Protein AF-A0A097ENE8-F1 (afdb_monomer)

Solvent-accessible surface area (backbone atoms only — not comparable to full-atom values): 6622 Å² total; per-residue (Å²): 131,72,60,49,78,44,78,43,74,95,77,61,30,42,37,38,43,16,65,28,63,74,41,27,57,52,52,30,57,74,72,71,49,89,77,79,70,45,101,79,47,42,38,66,47,78,40,82,93,72,35,34,34,43,37,30,37,39,83,57,93,50,67,64,58,40,54,52,50,50,53,54,42,43,51,53,51,43,50,53,56,31,58,78,65,78,48,83,56,63,68,59,51,51,52,52,41,54,52,51,48,55,59,48,46,58,51,50,55,53,53,57,64,75,69,108

pLDDT: mean 88.48, std 10.27, range [45.97, 98.06]

Organism: NCBI:txid653937

Mean predicted aligned error: 4.39 Å

Radius of gyration: 13.56 Å; Cα contacts (8 Å, |Δi|>4): 151; chains: 1; bounding box: 30×29×41 Å

Foldseek 3Di:
DDWDWDQPPVQRAIEIEDEAPVRLVVVCVVVVHDDDAPPLQWDWDADLVNNYIYIGGHDDPDPVSSLVRVLVSLLVVLVVSCVSVVHDDPVVSVVSSVVVSVVVVVSVVVVVVVVD

Nearest PDB structures (foldseek):
  6xa0-assembly1_B  TM=6.197E-01  e=2.710E+00  Thermomonospora curvata DSM 43183
  5c68-assembly1_A  TM=6.314E-01  e=3.485E+00  Thermomonospora curvata DSM 43183
  4yly-assembly2_B  TM=4.485E-01  e=1.196E+00  Staphylococcus aureus
  9ezy-assembly1_A  TM=4.101E-01  e=1.858E+00  Vibrio cholerae
  5lhk-assembly1_A  TM=4.552E-01  e=2.886E+00  Streptomyces sp. BC16019

Secondary structure (DSSP, 8-state):
---EEEEETTTTEEEEEEESHHHHHHHHHHHT---PPPTTSEEEEEETTTTEEEEEE---SSHHHHHHHHHHHHHHHHHHHHHTTT---HHHHHHHHHHHHHHHHHHHHHHHHTT-

Structure (mmCIF, N/CA/C/O backbone):
data_AF-A0A097ENE8-F1
#
_entry.id   AF-A0A097ENE8-F1
#
loop_
_atom_site.group_PDB
_atom_site.id
_atom_site.type_symbol
_atom_site.label_atom_id
_atom_site.label_alt_id
_atom_site.label_comp_id
_atom_site.label_asym_id
_atom_site.label_entity_id
_atom_site.label_seq_id
_atom_site.pdbx_PDB_ins_code
_atom_site.Cartn_x
_atom_site.Cartn_y
_atom_site.Cartn_z
_atom_site.occupancy
_atom_site.B_iso_or_equiv
_atom_site.auth_seq_id
_atom_site.auth_comp_id
_atom_site.auth_asym_id
_atom_site.auth_atom_id
_atom_si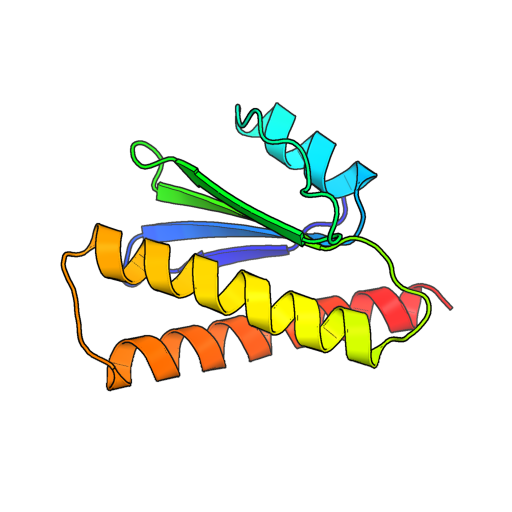te.pdbx_PDB_model_num
ATOM 1 N N . MET A 1 1 ? 6.915 4.859 16.152 1.00 57.34 1 MET A N 1
ATOM 2 C CA . MET A 1 1 ? 6.059 5.233 15.001 1.00 57.34 1 MET A CA 1
ATOM 3 C C . MET A 1 1 ? 5.468 3.936 14.475 1.00 57.34 1 MET A C 1
ATOM 5 O O . MET A 1 1 ? 6.260 3.050 14.195 1.00 57.34 1 MET A O 1
ATOM 9 N N . LYS A 1 2 ? 4.140 3.755 14.469 1.00 78.50 2 LYS A N 1
ATOM 10 C CA . LYS A 1 2 ? 3.528 2.474 14.071 1.00 78.50 2 LYS A CA 1
ATOM 1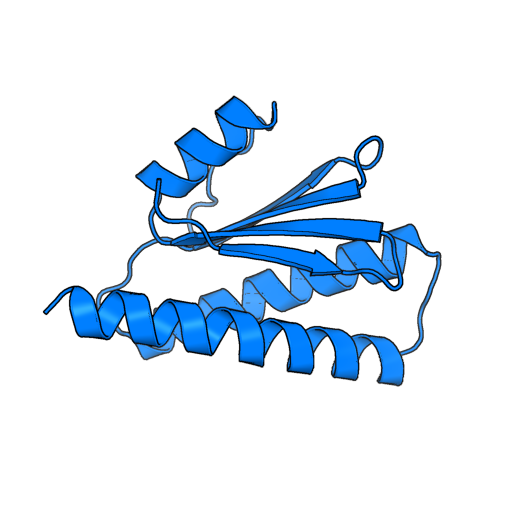1 C C . LYS A 1 2 ? 3.232 2.514 12.569 1.00 78.50 2 LYS A C 1
ATOM 13 O O . LYS A 1 2 ? 2.223 3.075 12.162 1.00 78.50 2 LYS A O 1
ATOM 18 N N . TYR A 1 3 ? 4.169 2.008 11.780 1.00 89.50 3 TYR A N 1
ATOM 19 C CA . TYR A 1 3 ? 4.005 1.728 10.356 1.00 89.50 3 TYR A CA 1
ATOM 20 C C . TYR A 1 3 ? 4.631 0.364 10.072 1.00 89.50 3 TYR A C 1
ATOM 22 O O . TYR A 1 3 ? 5.501 -0.084 10.828 1.00 89.50 3 TYR A O 1
ATOM 30 N N . LYS A 1 4 ? 4.193 -0.282 8.997 1.00 94.50 4 LYS A N 1
ATOM 31 C CA . LYS A 1 4 ? 4.831 -1.481 8.460 1.00 94.50 4 LYS A CA 1
ATOM 32 C C . LYS A 1 4 ? 5.623 -1.068 7.230 1.00 94.50 4 LYS A C 1
ATOM 34 O O . LYS A 1 4 ? 5.076 -0.474 6.307 1.00 94.50 4 LYS A O 1
ATOM 39 N N . HIS A 1 5 ? 6.918 -1.354 7.256 1.00 95.56 5 HIS A N 1
ATOM 40 C CA . HIS A 1 5 ? 7.793 -1.234 6.097 1.00 95.56 5 HIS A CA 1
ATOM 41 C C . HIS A 1 5 ? 7.919 -2.606 5.446 1.00 95.56 5 HIS A C 1
ATOM 43 O O . HIS A 1 5 ? 8.128 -3.604 6.141 1.00 95.56 5 HIS A O 1
ATOM 49 N N . ILE A 1 6 ? 7.742 -2.646 4.134 1.00 96.12 6 ILE A N 1
ATOM 50 C CA . ILE A 1 6 ? 7.894 -3.826 3.294 1.00 96.12 6 ILE A CA 1
ATOM 51 C C . ILE A 1 6 ? 8.850 -3.441 2.175 1.00 96.12 6 ILE A C 1
ATOM 53 O O . ILE A 1 6 ? 8.604 -2.471 1.463 1.00 96.12 6 ILE A O 1
ATOM 57 N N . LYS A 1 7 ? 9.924 -4.209 2.014 1.00 95.06 7 LYS A N 1
ATOM 58 C CA . LYS A 1 7 ? 10.798 -4.100 0.851 1.00 95.06 7 LYS A CA 1
ATOM 59 C C . LYS A 1 7 ? 10.332 -5.110 -0.189 1.00 95.06 7 LYS A C 1
ATOM 61 O O . LYS A 1 7 ? 10.327 -6.308 0.086 1.00 95.06 7 LYS A O 1
ATOM 66 N N . PHE A 1 8 ? 9.921 -4.636 -1.359 1.00 93.56 8 PHE A N 1
ATOM 67 C CA . PHE A 1 8 ? 9.552 -5.499 -2.472 1.00 93.56 8 PHE A CA 1
ATOM 68 C C . PHE A 1 8 ? 10.754 -5.663 -3.404 1.00 93.56 8 PHE A C 1
ATOM 70 O O . PHE A 1 8 ? 11.047 -4.810 -4.238 1.00 93.56 8 PHE A O 1
ATOM 77 N N . GLU A 1 9 ? 11.497 -6.752 -3.206 1.00 90.94 9 GLU A N 1
ATOM 78 C CA . GLU A 1 9 ? 12.831 -6.937 -3.793 1.00 90.94 9 GLU A CA 1
ATOM 79 C C . GLU A 1 9 ? 12.822 -7.090 -5.314 1.00 90.94 9 GLU A C 1
ATOM 81 O O . GLU A 1 9 ? 13.764 -6.645 -5.962 1.00 90.94 9 GLU A O 1
ATOM 86 N N . ILE A 1 10 ? 11.747 -7.648 -5.885 1.00 88.12 10 ILE A N 1
ATOM 87 C CA . ILE A 1 10 ? 11.615 -7.874 -7.335 1.00 88.12 10 ILE A CA 1
ATOM 88 C C . ILE A 1 10 ? 11.772 -6.563 -8.111 1.00 88.12 10 ILE A C 1
ATOM 90 O O . ILE A 1 10 ? 12.393 -6.533 -9.168 1.00 88.12 10 ILE A O 1
ATOM 94 N N . THR A 1 11 ? 11.227 -5.475 -7.571 1.00 87.38 11 THR A N 1
ATOM 95 C CA . THR A 1 11 ? 11.162 -4.174 -8.248 1.00 87.38 11 THR A CA 1
ATOM 96 C C . THR A 1 11 ? 11.905 -3.088 -7.477 1.00 87.38 11 THR A C 1
ATOM 98 O O . THR A 1 11 ? 11.828 -1.916 -7.837 1.00 87.38 11 THR A O 1
ATOM 101 N N . ASN A 1 12 ? 12.599 -3.468 -6.400 1.00 91.25 12 ASN A N 1
ATOM 102 C CA . ASN A 1 12 ? 13.303 -2.585 -5.475 1.00 91.25 12 ASN A CA 1
ATOM 103 C C . ASN A 1 12 ? 12.442 -1.416 -4.952 1.00 91.25 12 ASN A C 1
ATOM 105 O O . ASN A 1 12 ? 12.928 -0.295 -4.823 1.00 91.25 12 ASN A O 1
ATOM 109 N N . HIS A 1 13 ? 11.162 -1.678 -4.668 1.00 94.31 13 HIS A N 1
ATOM 110 C CA . HIS A 1 13 ? 10.261 -0.686 -4.079 1.00 94.31 13 HIS A CA 1
ATOM 111 C C . HIS A 1 13 ? 10.233 -0.789 -2.553 1.00 94.31 13 HIS A C 1
ATOM 113 O O . HIS A 1 13 ? 10.182 -1.886 -1.988 1.00 94.31 13 HIS A O 1
ATOM 119 N N . ASP A 1 14 ? 10.188 0.362 -1.887 1.00 95.88 14 ASP A N 1
ATOM 120 C CA . ASP A 1 14 ? 9.982 0.463 -0.443 1.00 95.88 14 ASP A CA 1
ATOM 121 C C . ASP A 1 14 ? 8.544 0.897 -0.151 1.00 95.88 14 ASP A C 1
ATOM 123 O O . ASP A 1 14 ? 8.139 2.013 -0.471 1.00 95.88 14 ASP A O 1
ATOM 127 N N . ILE A 1 15 ? 7.768 0.020 0.482 1.00 96.12 15 ILE A N 1
ATOM 128 C CA . ILE A 1 15 ? 6.340 0.218 0.736 1.00 96.12 15 ILE A CA 1
ATOM 129 C C . ILE A 1 15 ? 6.120 0.483 2.226 1.00 96.12 15 ILE A C 1
ATOM 131 O O . ILE A 1 15 ? 6.489 -0.317 3.090 1.00 96.12 15 ILE A O 1
ATOM 135 N N . TYR A 1 16 ? 5.485 1.609 2.533 1.00 95.19 16 TYR A N 1
ATOM 136 C CA . TYR A 1 16 ? 5.207 2.073 3.887 1.00 95.19 16 TYR A CA 1
ATOM 137 C C . TYR A 1 16 ? 3.704 2.096 4.142 1.00 95.19 16 TYR A C 1
ATOM 139 O O . TYR A 1 16 ? 3.015 3.035 3.753 1.00 95.19 16 TYR A O 1
ATOM 147 N N . PHE A 1 17 ? 3.194 1.091 4.850 1.00 94.81 17 PHE A N 1
ATOM 148 C CA . PHE A 1 17 ? 1.792 1.039 5.254 1.00 94.81 17 PHE A CA 1
ATOM 149 C C . PHE A 1 17 ? 1.567 1.718 6.609 1.00 94.81 17 PHE A C 1
ATOM 151 O O . PHE A 1 17 ? 2.200 1.378 7.617 1.00 94.81 17 PHE A O 1
ATOM 158 N N . CYS A 1 18 ? 0.633 2.666 6.638 1.00 92.38 18 CYS A N 1
ATOM 159 C CA . CYS A 1 18 ? 0.317 3.506 7.783 1.00 92.38 18 CYS A CA 1
ATOM 160 C C . CYS A 1 18 ? -1.168 3.407 8.140 1.00 92.38 18 CYS A C 1
ATOM 162 O O . CYS A 1 18 ? -2.024 3.845 7.376 1.00 92.38 18 CYS A O 1
ATOM 164 N N . TYR A 1 19 ? -1.459 2.932 9.353 1.00 90.44 19 TYR A N 1
ATOM 165 C CA . TYR A 1 19 ? -2.812 2.967 9.904 1.00 90.44 19 TYR A CA 1
ATOM 166 C C . TYR A 1 19 ? -3.030 4.210 10.782 1.00 90.44 19 TYR A C 1
ATOM 168 O O . TYR A 1 19 ? -2.282 4.462 11.741 1.00 90.44 19 TYR A O 1
ATOM 176 N N . GLY A 1 20 ? -4.073 4.971 10.456 1.00 87.81 20 GLY A N 1
ATOM 177 C CA . GLY A 1 20 ? -4.492 6.215 11.090 1.00 87.81 20 GLY A CA 1
ATOM 178 C C . GLY A 1 20 ? -3.781 7.462 10.556 1.00 87.81 20 GLY A C 1
ATOM 179 O O . GLY A 1 20 ? -2.550 7.505 10.427 1.00 87.81 20 GLY A O 1
ATOM 180 N N . PHE A 1 21 ? -4.556 8.534 10.369 1.00 83.38 21 PHE A N 1
ATOM 181 C CA . PHE A 1 21 ? -4.116 9.809 9.786 1.00 83.38 21 PHE A CA 1
ATOM 182 C C . PHE A 1 21 ? -2.820 10.387 10.379 1.00 83.38 21 PHE A C 1
ATOM 184 O O . PHE A 1 21 ? -1.916 10.834 9.671 1.00 83.38 21 PHE A O 1
ATOM 191 N N . LYS A 1 22 ? -2.680 10.341 11.710 1.00 85.31 22 LYS A N 1
ATOM 192 C CA . LYS A 1 22 ? -1.507 10.884 12.418 1.00 85.31 22 LYS A CA 1
ATOM 193 C C . LYS A 1 22 ? -0.210 10.144 12.080 1.00 85.31 22 LYS A C 1
ATOM 195 O O . LYS A 1 22 ? 0.851 10.767 12.072 1.00 85.31 22 LYS A O 1
ATOM 200 N N . ASN A 1 23 ? -0.267 8.828 11.867 1.00 86.56 23 ASN A N 1
ATOM 201 C CA . ASN A 1 23 ? 0.919 8.047 11.509 1.00 86.56 23 ASN A CA 1
ATOM 202 C C . ASN A 1 23 ? 1.301 8.304 10.055 1.00 86.56 23 ASN A C 1
ATOM 204 O O . ASN A 1 23 ? 2.473 8.561 9.785 1.00 86.56 23 ASN A O 1
ATOM 208 N N . PHE A 1 24 ? 0.308 8.330 9.166 1.00 86.88 24 PHE A N 1
ATOM 209 C CA . PHE A 1 24 ? 0.499 8.637 7.755 1.00 86.88 24 PHE A CA 1
ATOM 210 C C . PHE A 1 24 ? 1.185 9.995 7.549 1.00 86.88 24 PHE A C 1
ATOM 212 O O . PHE A 1 24 ? 2.290 10.033 7.012 1.00 86.88 24 PHE A O 1
ATOM 219 N N . LYS A 1 25 ? 0.647 11.085 8.120 1.00 85.44 25 LYS A N 1
ATOM 220 C CA . LYS A 1 25 ? 1.256 12.428 8.015 1.00 85.44 25 LYS A CA 1
ATOM 221 C C . LYS A 1 25 ? 2.705 12.490 8.505 1.00 85.44 25 LYS A C 1
ATOM 223 O O . LYS A 1 25 ? 3.530 13.210 7.945 1.00 85.44 25 LYS A O 1
ATOM 228 N N . LYS A 1 26 ? 3.040 11.740 9.562 1.00 87.81 26 LYS A N 1
ATOM 229 C CA . LYS A 1 26 ? 4.417 11.671 10.080 1.00 87.81 26 LYS A CA 1
ATOM 230 C C . LYS A 1 26 ? 5.360 10.971 9.107 1.00 87.81 26 LYS A C 1
ATOM 232 O O . LYS A 1 26 ? 6.479 11.442 8.923 1.00 87.81 26 LYS A O 1
ATOM 237 N N . VAL A 1 27 ? 4.920 9.859 8.521 1.00 88.81 27 VAL A N 1
ATOM 238 C CA . VAL A 1 27 ? 5.710 9.092 7.550 1.00 88.81 27 VAL A CA 1
ATOM 239 C C . VAL A 1 27 ? 5.900 9.893 6.269 1.00 88.81 27 VAL A C 1
ATOM 241 O O . VAL A 1 27 ? 7.035 10.045 5.834 1.00 88.81 27 VAL A O 1
ATOM 244 N N . GLN A 1 28 ? 4.837 10.499 5.741 1.00 86.00 28 GLN A N 1
ATOM 245 C CA . GLN A 1 28 ? 4.917 11.365 4.565 1.00 86.00 28 GLN A CA 1
ATOM 246 C C . GLN A 1 28 ? 5.923 12.497 4.755 1.00 86.00 28 GLN A C 1
ATOM 248 O O . GLN A 1 28 ? 6.846 12.629 3.960 1.00 86.00 28 GLN A O 1
ATOM 253 N N . LYS A 1 29 ? 5.818 13.249 5.861 1.00 86.75 29 LYS A N 1
ATOM 254 C CA . LYS A 1 29 ? 6.753 14.340 6.160 1.00 86.75 29 LYS A CA 1
ATOM 255 C C . LYS A 1 29 ? 8.200 13.852 6.260 1.00 86.75 29 LYS A C 1
ATOM 257 O O . LYS A 1 29 ? 9.103 14.542 5.803 1.00 86.75 29 LYS A O 1
ATOM 262 N N . LYS A 1 30 ? 8.428 12.678 6.861 1.00 87.50 30 LYS A N 1
ATOM 263 C CA . LYS A 1 30 ? 9.768 12.080 6.970 1.00 87.50 30 LYS A CA 1
ATOM 264 C C . LYS A 1 30 ? 10.343 11.719 5.597 1.00 87.50 30 LYS A C 1
ATOM 266 O O . LYS A 1 30 ? 11.544 11.854 5.401 1.00 87.50 30 LYS A O 1
ATOM 271 N N . LEU A 1 31 ? 9.494 11.244 4.693 1.00 86.44 31 LEU A N 1
ATOM 272 C CA . LEU A 1 31 ? 9.868 10.794 3.354 1.00 86.44 31 LEU A CA 1
ATOM 273 C C . LEU A 1 31 ? 9.762 11.904 2.289 1.00 86.44 31 LEU A C 1
ATOM 275 O O . LEU A 1 31 ? 10.008 11.646 1.120 1.00 86.44 31 LEU A O 1
ATOM 279 N N . GLY A 1 32 ? 9.398 13.133 2.673 1.00 84.62 32 GLY A N 1
ATOM 280 C CA . GLY A 1 32 ? 9.275 14.269 1.753 1.00 84.62 32 GLY A CA 1
ATOM 281 C C . GLY A 1 32 ? 8.003 14.284 0.896 1.00 84.62 32 GLY A C 1
ATOM 282 O O . GLY A 1 32 ? 7.909 15.081 -0.031 1.00 84.62 32 GLY A O 1
ATOM 283 N N . PHE A 1 33 ? 7.006 13.450 1.201 1.00 81.81 33 PHE A N 1
ATOM 284 C CA . PHE A 1 33 ? 5.715 13.458 0.511 1.00 81.81 33 PHE A CA 1
ATOM 285 C C . PHE A 1 33 ? 4.810 14.578 1.037 1.00 81.81 33 PHE A C 1
ATOM 287 O O . PHE A 1 33 ? 4.701 14.777 2.250 1.00 81.81 33 PHE A O 1
ATOM 294 N N . ASN A 1 34 ? 4.093 15.249 0.131 1.00 70.56 34 ASN A N 1
ATOM 295 C CA . ASN A 1 34 ? 3.066 16.237 0.462 1.00 70.56 34 ASN A CA 1
ATOM 296 C C . ASN A 1 34 ? 1.722 15.849 -0.177 1.00 70.56 34 ASN A C 1
ATOM 298 O O . ASN A 1 34 ? 1.342 16.385 -1.213 1.00 70.56 34 ASN A O 1
ATOM 302 N N . TYR A 1 35 ? 1.035 14.874 0.420 1.00 67.94 35 TYR A N 1
ATOM 303 C CA . TYR A 1 35 ? -0.289 14.418 -0.015 1.00 67.94 35 TYR A CA 1
ATOM 304 C C . TYR A 1 35 ? -1.282 14.562 1.138 1.00 67.94 35 TYR A C 1
ATOM 306 O O . TYR A 1 35 ? -1.009 14.093 2.245 1.00 67.94 35 TYR A O 1
ATOM 314 N N . ASP A 1 36 ? -2.443 15.158 0.883 1.00 62.19 36 ASP A N 1
ATOM 315 C CA . ASP A 1 36 ? -3.562 15.086 1.822 1.00 62.19 36 ASP A CA 1
ATOM 316 C C . ASP A 1 36 ? -4.306 13.759 1.641 1.00 62.19 36 ASP A C 1
ATOM 318 O O . ASP A 1 36 ? -4.479 13.273 0.523 1.00 62.19 36 ASP A O 1
ATOM 322 N N . VAL A 1 37 ? -4.744 13.158 2.752 1.00 63.78 37 VAL A N 1
ATOM 323 C CA . VAL A 1 37 ? -5.647 12.001 2.684 1.00 63.78 37 VAL A CA 1
ATOM 324 C C . VAL A 1 37 ? -6.939 12.473 2.038 1.00 63.78 37 VAL A C 1
ATOM 326 O O . VAL A 1 37 ? -7.492 13.506 2.427 1.00 63.78 37 VAL A O 1
ATOM 329 N N . SER A 1 38 ? -7.398 11.733 1.031 1.00 59.34 38 SER A N 1
ATOM 330 C CA . SER A 1 38 ? -8.644 12.055 0.351 1.00 59.34 38 SER A CA 1
ATOM 331 C C . SER A 1 38 ? -9.817 12.018 1.340 1.00 59.34 38 SER A C 1
ATOM 333 O O . SER A 1 38 ? -9.757 11.395 2.402 1.00 59.34 38 SER A O 1
ATOM 335 N N . LYS A 1 39 ? -10.932 12.657 0.973 1.00 55.16 39 LYS A N 1
ATOM 336 C CA . LYS A 1 39 ? -12.170 12.711 1.773 1.00 55.16 39 LYS A CA 1
ATOM 337 C C . LYS A 1 39 ? -12.751 11.322 2.128 1.00 55.16 39 LYS A C 1
ATOM 339 O O . LYS A 1 39 ? -13.692 11.258 2.910 1.00 55.16 39 LYS A O 1
ATOM 344 N N . TYR A 1 40 ? -12.194 10.245 1.564 1.00 62.44 40 TYR A N 1
ATOM 345 C CA . TYR A 1 40 ? -12.634 8.853 1.680 1.00 62.44 40 TYR A CA 1
ATOM 346 C C . TYR A 1 40 ? -11.679 7.968 2.500 1.00 62.44 40 TYR A C 1
ATOM 348 O O . TYR A 1 40 ? -11.701 6.752 2.357 1.00 62.44 40 TYR A O 1
ATOM 356 N N . GLY A 1 41 ? -10.821 8.565 3.335 1.00 69.31 41 GLY A N 1
ATOM 357 C CA . GLY A 1 41 ? -10.087 7.840 4.379 1.00 69.31 41 GLY A CA 1
ATOM 358 C C . GLY A 1 41 ? -8.900 6.994 3.907 1.00 69.31 41 GLY A C 1
ATOM 359 O O . GLY A 1 41 ? -8.288 6.328 4.735 1.00 69.31 41 GLY A O 1
ATOM 360 N N . GLY A 1 42 ? -8.541 7.019 2.622 1.00 78.56 42 GLY A N 1
ATOM 361 C CA . GLY A 1 42 ? -7.402 6.294 2.047 1.00 78.56 42 GLY A CA 1
ATOM 362 C C . GLY A 1 42 ? -6.542 7.176 1.136 1.00 78.56 42 GLY A C 1
ATOM 363 O O . GLY A 1 42 ? -7.026 8.183 0.597 1.00 78.56 42 GLY A O 1
ATOM 364 N N . ALA A 1 43 ? -5.254 6.843 1.022 1.00 82.38 43 ALA A N 1
ATOM 365 C CA . ALA A 1 43 ? -4.344 7.428 0.040 1.00 82.38 43 ALA A CA 1
ATOM 366 C C . ALA A 1 43 ? -3.124 6.534 -0.240 1.00 82.38 43 ALA A C 1
ATOM 368 O O . ALA A 1 43 ? -2.481 6.040 0.689 1.00 82.38 43 ALA A O 1
ATOM 369 N N . THR A 1 44 ? -2.728 6.458 -1.510 1.00 82.69 44 THR A N 1
ATOM 370 C CA . THR A 1 44 ? -1.468 5.858 -1.966 1.00 82.69 44 THR A CA 1
ATOM 371 C C . THR A 1 44 ? -0.639 6.916 -2.686 1.00 82.69 44 THR A C 1
ATOM 373 O O . THR A 1 44 ? -1.119 7.563 -3.612 1.00 82.69 44 THR A O 1
ATOM 376 N N . ALA A 1 45 ? 0.603 7.116 -2.249 1.00 85.50 45 ALA A N 1
ATOM 377 C CA . ALA A 1 45 ? 1.528 8.086 -2.829 1.00 85.50 45 ALA A CA 1
AT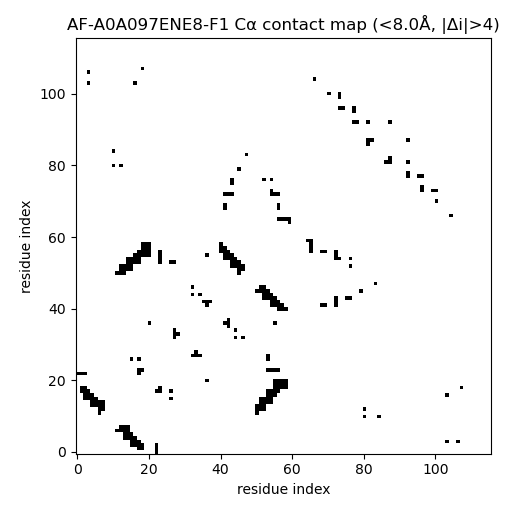OM 378 C C . ALA A 1 45 ? 2.812 7.396 -3.294 1.00 85.50 45 ALA A C 1
ATOM 380 O O . ALA A 1 45 ? 3.313 6.513 -2.602 1.00 85.50 45 ALA A O 1
ATOM 381 N N . PHE A 1 46 ? 3.362 7.836 -4.425 1.00 88.81 46 PHE A N 1
ATOM 382 C CA . PHE A 1 46 ? 4.563 7.267 -5.036 1.00 88.81 46 PHE A CA 1
ATOM 383 C C . PHE A 1 46 ? 5.620 8.335 -5.317 1.00 88.81 46 PHE A C 1
ATOM 385 O O . PHE A 1 46 ? 5.292 9.432 -5.766 1.00 88.81 46 PHE A O 1
ATOM 392 N N . ASN A 1 47 ? 6.877 8.013 -5.024 1.00 88.25 47 ASN A N 1
ATOM 393 C CA . ASN A 1 47 ? 8.042 8.783 -5.435 1.00 88.25 47 ASN A CA 1
ATOM 394 C C . ASN A 1 47 ? 8.853 7.927 -6.408 1.00 88.25 47 ASN A C 1
ATOM 396 O O . ASN A 1 47 ? 9.396 6.888 -6.028 1.00 88.25 47 ASN A O 1
ATOM 400 N N . GLU A 1 48 ? 8.918 8.376 -7.657 1.00 84.06 48 GLU A N 1
ATOM 401 C CA . GLU A 1 48 ? 9.563 7.644 -8.742 1.00 84.06 48 GLU A CA 1
ATOM 402 C C . GLU A 1 48 ? 11.088 7.578 -8.601 1.00 84.06 48 GLU A C 1
ATOM 404 O O . GLU A 1 48 ? 11.677 6.535 -8.889 1.00 84.06 48 GLU A O 1
ATOM 409 N N . GLU A 1 49 ? 11.717 8.645 -8.100 1.00 86.38 49 GLU A N 1
ATOM 410 C CA . GLU A 1 49 ? 13.172 8.732 -7.925 1.00 86.38 49 GLU A CA 1
ATOM 411 C C . GLU A 1 49 ? 13.667 7.745 -6.866 1.00 86.38 49 GLU A C 1
ATOM 413 O O . GLU A 1 49 ? 14.690 7.084 -7.042 1.00 86.38 49 GLU A O 1
ATOM 418 N N . THR A 1 50 ? 12.931 7.631 -5.759 1.00 89.19 50 THR A N 1
ATOM 419 C CA . THR A 1 50 ? 13.307 6.769 -4.631 1.00 89.19 50 THR A CA 1
ATOM 420 C C . THR A 1 50 ? 12.623 5.405 -4.656 1.00 89.19 50 THR A C 1
ATOM 422 O O . THR A 1 50 ? 12.921 4.572 -3.802 1.00 89.19 50 THR A O 1
ATOM 425 N N . LYS A 1 51 ? 11.702 5.171 -5.602 1.00 91.12 51 LYS A N 1
ATOM 426 C CA . LYS A 1 51 ? 10.822 3.987 -5.673 1.00 91.12 51 LYS A CA 1
ATOM 427 C C . LYS A 1 51 ? 10.073 3.715 -4.360 1.00 91.12 51 LYS A C 1
ATOM 429 O O . LYS A 1 5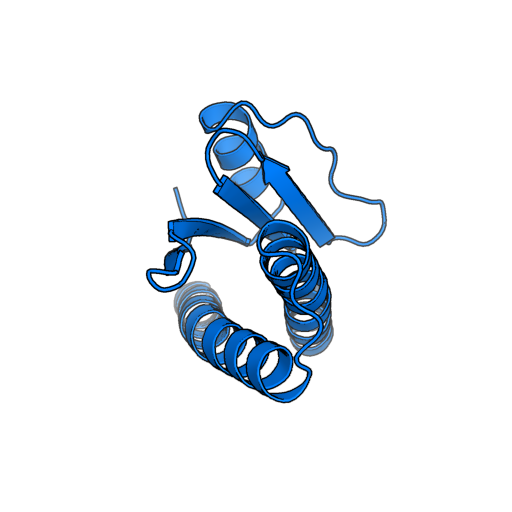1 ? 9.793 2.573 -3.994 1.00 91.12 51 LYS A O 1
ATOM 434 N N . GLN A 1 52 ? 9.737 4.779 -3.633 1.00 94.00 52 GLN A N 1
ATOM 435 C CA . GLN A 1 52 ? 9.026 4.694 -2.359 1.00 94.00 52 GLN A CA 1
ATOM 436 C C . GLN A 1 52 ? 7.524 4.833 -2.573 1.00 94.00 52 GLN A C 1
ATOM 438 O O . GLN A 1 52 ? 7.072 5.746 -3.262 1.00 94.00 52 GLN A O 1
ATOM 443 N N . ILE A 1 53 ? 6.750 3.968 -1.924 1.00 93.25 53 ILE A N 1
ATOM 444 C CA . ILE A 1 53 ? 5.290 4.010 -1.910 1.00 93.25 53 ILE A CA 1
ATOM 445 C C . ILE A 1 53 ? 4.819 4.171 -0.468 1.00 93.25 53 ILE A C 1
ATOM 447 O O . ILE A 1 53 ? 5.208 3.409 0.415 1.00 93.25 53 ILE A O 1
ATOM 451 N N . VAL A 1 54 ? 3.952 5.1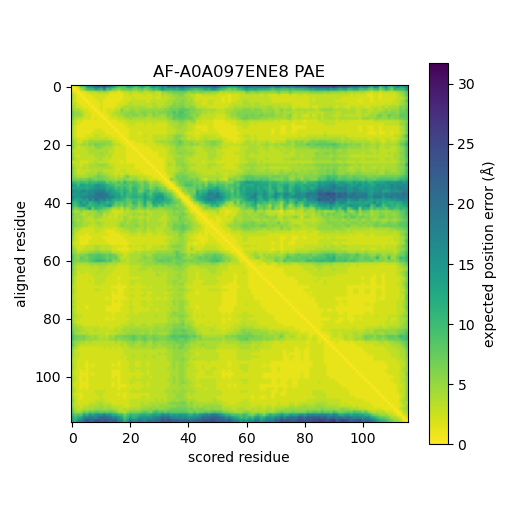46 -0.212 1.00 92.56 54 VAL A N 1
ATOM 452 C CA . VAL A 1 54 ? 3.328 5.349 1.099 1.00 92.56 54 VAL A CA 1
ATOM 453 C C . VAL A 1 54 ? 1.836 5.105 0.979 1.00 92.56 54 VAL A C 1
ATOM 455 O O . VAL A 1 54 ? 1.154 5.780 0.217 1.00 92.56 54 VAL A O 1
ATOM 458 N N . ILE A 1 55 ? 1.33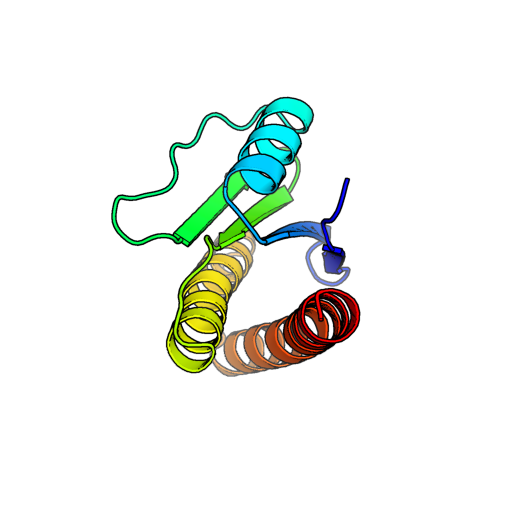9 4.169 1.779 1.00 93.06 55 ILE A N 1
ATOM 459 C CA . ILE A 1 55 ? -0.070 3.804 1.856 1.00 93.06 55 ILE A CA 1
ATOM 460 C C . ILE A 1 55 ? -0.611 4.276 3.200 1.00 93.06 55 ILE A C 1
ATOM 462 O O . ILE A 1 55 ? -0.082 3.920 4.257 1.00 93.06 55 ILE A O 1
ATOM 466 N N . GLY A 1 56 ? -1.659 5.086 3.166 1.00 90.94 56 GLY A N 1
ATOM 467 C CA . GLY A 1 56 ? -2.375 5.588 4.326 1.00 90.94 56 GLY A CA 1
ATOM 468 C C . GLY A 1 56 ? -3.808 5.095 4.327 1.00 90.94 56 GLY A C 1
ATOM 469 O O . GLY A 1 56 ? -4.518 5.280 3.347 1.00 90.94 56 GLY A O 1
ATOM 470 N N . VAL A 1 57 ? -4.237 4.519 5.446 1.00 90.50 57 VAL A N 1
ATOM 471 C CA . VAL A 1 57 ? -5.639 4.164 5.684 1.00 90.50 57 VAL A CA 1
ATOM 472 C C . VAL A 1 57 ? -6.053 4.723 7.035 1.00 90.50 57 VAL A C 1
ATOM 474 O O . VAL A 1 57 ? -5.367 4.502 8.039 1.00 90.50 57 VAL A O 1
ATOM 477 N N . ASP A 1 58 ? -7.139 5.485 7.066 1.00 87.69 58 ASP A N 1
ATOM 478 C CA . ASP A 1 58 ? -7.688 6.064 8.281 1.00 87.69 58 ASP A CA 1
ATOM 479 C C . ASP A 1 58 ? -8.562 5.065 9.043 1.00 87.69 58 ASP A C 1
ATOM 481 O O . ASP A 1 58 ? -8.838 3.948 8.602 1.00 87.69 58 ASP A O 1
ATOM 485 N N . LYS A 1 59 ? -8.935 5.447 10.259 1.00 83.88 59 LYS A N 1
ATOM 486 C CA . LYS A 1 59 ? -9.751 4.613 11.132 1.00 83.88 59 LYS A CA 1
ATOM 487 C C . LYS A 1 59 ? -11.218 4.684 10.715 1.00 83.88 59 LYS A C 1
ATOM 489 O O . LYS A 1 59 ? -11.746 5.780 10.565 1.00 83.88 59 LYS A O 1
ATOM 494 N N . TYR A 1 60 ? -11.859 3.524 10.638 1.00 82.06 60 TYR A N 1
ATOM 495 C CA . TYR A 1 60 ? -13.313 3.385 10.552 1.00 82.06 60 TYR A CA 1
ATOM 496 C C . TYR A 1 60 ? -13.822 2.593 11.754 1.00 82.06 60 TYR A C 1
ATOM 498 O O . TYR A 1 60 ? -13.060 1.841 12.374 1.00 82.06 60 TYR A O 1
ATOM 506 N N . ASP A 1 61 ? -15.103 2.776 12.074 1.00 82.56 61 ASP A N 1
ATOM 507 C CA . ASP A 1 61 ? -15.770 2.039 13.150 1.00 82.56 61 ASP A CA 1
ATOM 508 C C . ASP A 1 61 ? -16.018 0.576 12.753 1.00 82.56 61 ASP A C 1
ATOM 510 O O . ASP A 1 61 ? -15.875 -0.325 13.583 1.00 82.56 61 ASP A O 1
ATOM 514 N N . ASP A 1 62 ? -16.324 0.322 11.475 1.00 89.56 62 ASP A N 1
ATOM 515 C CA . ASP A 1 62 ? -16.459 -1.028 10.933 1.00 89.56 62 ASP A CA 1
ATOM 516 C C . ASP A 1 62 ? -15.106 -1.569 10.443 1.00 89.56 62 ASP A C 1
ATOM 518 O O . ASP A 1 62 ? -14.447 -1.025 9.553 1.00 89.56 62 ASP A O 1
ATOM 522 N N . ILE A 1 63 ? -14.703 -2.706 11.009 1.00 90.25 63 ILE A N 1
ATOM 523 C CA . ILE A 1 63 ? -13.469 -3.399 10.647 1.00 90.25 63 ILE A CA 1
ATOM 524 C C . ILE A 1 63 ? -13.460 -3.879 9.191 1.00 90.25 63 ILE A C 1
ATOM 526 O O . ILE A 1 63 ? -12.394 -3.931 8.573 1.00 90.25 63 ILE A O 1
ATOM 530 N N . TYR A 1 64 ? -14.618 -4.237 8.636 1.00 93.62 64 TYR A N 1
ATOM 531 C CA . TYR A 1 64 ? -14.725 -4.697 7.256 1.00 93.62 64 TYR A CA 1
ATOM 532 C C . TYR A 1 64 ? -14.543 -3.544 6.272 1.00 93.62 64 TYR A C 1
ATOM 534 O O . TYR A 1 64 ? -13.879 -3.736 5.255 1.00 93.62 64 TYR A O 1
ATOM 542 N N . GLU A 1 65 ? -15.024 -2.344 6.607 1.00 91.50 65 GLU A N 1
ATOM 543 C CA . GLU A 1 65 ? -14.764 -1.135 5.820 1.00 91.50 65 GLU A CA 1
ATOM 544 C C . GLU A 1 65 ? -13.268 -0.815 5.783 1.00 91.50 65 GLU A C 1
ATOM 546 O O . GLU A 1 65 ? -12.715 -0.610 4.702 1.00 91.50 65 GLU A O 1
ATOM 551 N N . VAL A 1 66 ? -12.573 -0.880 6.930 1.00 91.19 66 VAL A N 1
ATOM 552 C CA . VAL A 1 66 ? -11.111 -0.690 6.953 1.00 91.19 66 VAL A CA 1
ATOM 553 C C . VAL A 1 66 ? -10.412 -1.737 6.088 1.00 91.19 66 VAL A C 1
ATOM 555 O O . VAL A 1 66 ? -9.533 -1.397 5.299 1.00 91.19 66 VAL A O 1
ATOM 558 N N . LYS A 1 67 ? -10.785 -3.017 6.206 1.00 94.25 67 LYS A N 1
ATOM 559 C CA . LYS A 1 67 ? -10.162 -4.097 5.422 1.00 94.25 67 LYS A CA 1
ATOM 560 C C . LYS A 1 67 ? -10.404 -3.928 3.922 1.00 94.25 67 LYS A C 1
ATOM 562 O O . LYS A 1 67 ? -9.470 -4.123 3.144 1.00 94.25 67 LYS A O 1
ATOM 567 N N . ALA A 1 68 ? -11.611 -3.534 3.520 1.00 93.81 68 ALA A N 1
ATOM 568 C CA . ALA A 1 68 ? -11.940 -3.238 2.129 1.00 93.81 68 ALA A CA 1
ATOM 569 C C . ALA A 1 68 ? -11.126 -2.048 1.600 1.00 93.81 68 ALA A C 1
ATOM 571 O O . ALA A 1 68 ? -10.555 -2.126 0.512 1.00 93.81 68 ALA A O 1
ATOM 572 N N . LEU A 1 69 ? -10.999 -0.984 2.396 1.00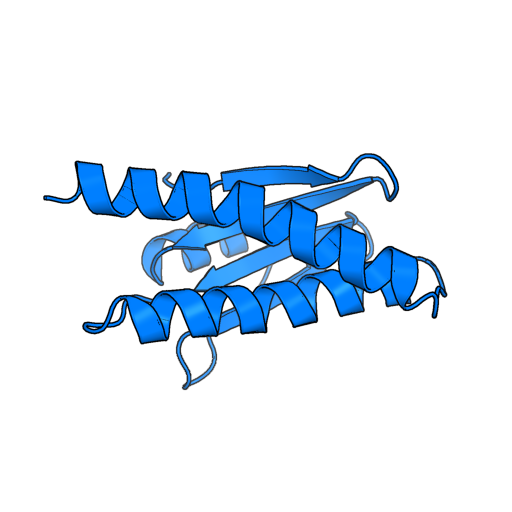 92.75 69 LEU A N 1
ATOM 573 C CA . LEU A 1 69 ? -10.210 0.189 2.035 1.00 92.75 69 LEU A CA 1
ATOM 574 C C . LEU A 1 69 ? -8.714 -0.127 1.937 1.00 92.75 69 LEU A C 1
ATOM 576 O O . LEU A 1 69 ? -8.046 0.354 1.028 1.00 92.75 69 LEU A O 1
ATOM 580 N N . ILE A 1 70 ? -8.187 -0.995 2.806 1.00 94.62 70 ILE A N 1
ATOM 581 C CA . ILE A 1 70 ? -6.813 -1.483 2.663 1.00 94.62 70 ILE A CA 1
ATOM 582 C C . ILE A 1 70 ? -6.648 -2.170 1.306 1.00 94.62 70 ILE A C 1
ATOM 584 O O . ILE A 1 70 ? -5.748 -1.796 0.569 1.00 94.62 70 ILE A O 1
ATOM 588 N N . VAL A 1 71 ? -7.519 -3.115 0.931 1.00 96.38 71 VAL A N 1
ATOM 589 C CA . VAL A 1 71 ? -7.436 -3.783 -0.387 1.00 96.38 71 VAL A CA 1
ATOM 590 C C . VAL A 1 71 ? -7.487 -2.777 -1.538 1.00 96.38 71 VAL A C 1
ATOM 592 O O . VAL 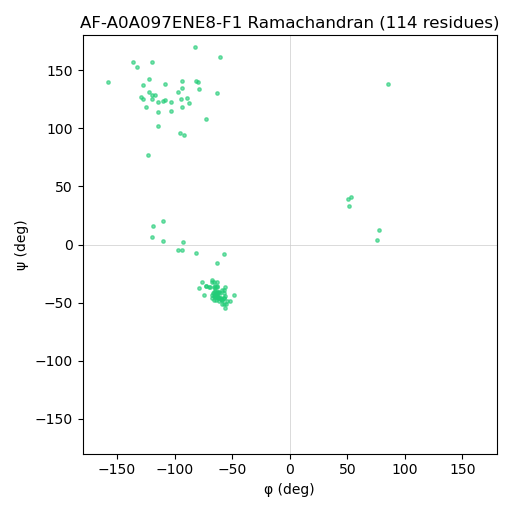A 1 71 ? -6.713 -2.905 -2.485 1.00 96.38 71 VAL A O 1
ATOM 595 N N . HIS A 1 72 ? -8.353 -1.765 -1.444 1.00 94.94 72 HIS A N 1
ATOM 596 C CA . HIS A 1 72 ? -8.439 -0.692 -2.431 1.00 94.94 72 HIS A CA 1
ATOM 597 C C . HIS A 1 72 ? -7.097 0.034 -2.598 1.00 94.94 72 HIS A C 1
ATOM 599 O O . HIS A 1 72 ? -6.578 0.118 -3.709 1.00 94.94 72 HIS A O 1
ATOM 605 N N . GLU A 1 73 ? -6.478 0.480 -1.507 1.00 94.75 73 GLU A N 1
ATOM 606 C CA . GLU A 1 73 ? -5.183 1.163 -1.576 1.00 94.75 73 GLU A CA 1
ATOM 607 C C . GLU A 1 73 ? -4.038 0.237 -2.013 1.00 94.75 73 GLU A C 1
ATOM 609 O O . GLU A 1 73 ? -3.128 0.652 -2.730 1.00 94.75 73 GLU A O 1
ATOM 614 N N . LEU A 1 74 ? -4.093 -1.051 -1.660 1.00 96.31 74 LEU A N 1
ATOM 615 C CA . LEU A 1 74 ? -3.139 -2.028 -2.186 1.00 96.31 74 LEU A CA 1
ATOM 616 C C . LEU A 1 74 ? -3.262 -2.185 -3.699 1.00 96.31 74 LEU A C 1
ATOM 618 O O . LEU A 1 74 ? -2.239 -2.339 -4.361 1.00 96.31 74 LEU A O 1
ATOM 622 N N . SER A 1 75 ? -4.473 -2.104 -4.255 1.00 96.56 75 SER A N 1
ATOM 623 C CA . SER A 1 75 ? -4.663 -2.148 -5.706 1.00 96.56 75 SER A CA 1
ATOM 624 C C . SER A 1 75 ? -3.979 -0.969 -6.408 1.00 96.56 75 SER A C 1
ATOM 626 O O . SER A 1 75 ? -3.279 -1.189 -7.394 1.00 96.56 75 SER A O 1
ATOM 628 N N . HIS A 1 76 ? -4.053 0.246 -5.846 1.00 94.69 76 HIS A N 1
ATOM 629 C CA . HIS A 1 76 ? -3.316 1.412 -6.357 1.00 94.69 76 HIS A CA 1
ATOM 630 C C . HIS A 1 76 ? -1.804 1.234 -6.240 1.00 94.69 76 HIS A C 1
ATOM 632 O O . HIS A 1 76 ? -1.077 1.513 -7.190 1.00 94.69 76 HIS A O 1
ATOM 638 N N . CYS A 1 77 ? -1.325 0.720 -5.104 1.00 95.38 77 CYS A N 1
ATOM 639 C CA .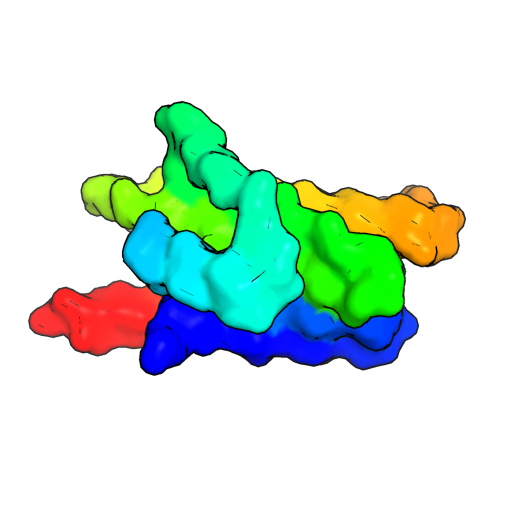 CYS A 1 77 ? 0.091 0.404 -4.906 1.00 95.38 77 CYS A CA 1
ATOM 640 C C . CYS A 1 77 ? 0.607 -0.573 -5.971 1.00 95.38 77 CYS A C 1
ATOM 642 O O . CYS A 1 77 ? 1.659 -0.344 -6.566 1.00 95.38 77 CYS A O 1
ATOM 644 N N . VAL A 1 78 ? -0.149 -1.639 -6.255 1.00 96.62 78 VAL A N 1
ATOM 645 C CA . VAL A 1 78 ? 0.229 -2.599 -7.296 1.00 96.62 78 VAL A CA 1
ATOM 646 C C . VAL A 1 78 ? 0.218 -1.937 -8.667 1.00 96.62 78 VAL A C 1
ATOM 648 O O . VAL A 1 78 ? 1.172 -2.127 -9.410 1.00 96.62 78 VAL A O 1
ATOM 651 N N . THR A 1 79 ? -0.795 -1.133 -8.997 1.00 95.50 79 THR A N 1
ATOM 652 C CA . THR A 1 79 ? -0.835 -0.386 -10.266 1.00 95.50 79 THR A CA 1
ATOM 653 C C . THR A 1 79 ? 0.422 0.458 -10.457 1.00 95.50 79 THR A C 1
ATOM 655 O O . THR A 1 79 ? 1.085 0.312 -11.478 1.00 95.50 79 THR A O 1
ATOM 658 N N . VAL A 1 80 ? 0.825 1.226 -9.441 1.00 93.56 80 VAL A N 1
ATOM 659 C CA . VAL A 1 80 ? 2.069 2.013 -9.462 1.00 93.56 80 VAL A CA 1
ATOM 660 C C . VAL A 1 80 ? 3.295 1.134 -9.720 1.00 93.56 80 VAL A C 1
ATOM 662 O O . VAL A 1 80 ? 4.141 1.471 -10.546 1.00 93.56 80 VAL A O 1
ATOM 665 N N . ILE A 1 81 ? 3.403 -0.007 -9.032 1.00 94.38 81 ILE A N 1
ATOM 666 C CA . ILE A 1 81 ? 4.519 -0.942 -9.226 1.00 94.38 81 ILE A CA 1
ATOM 667 C C . ILE A 1 81 ? 4.544 -1.453 -10.671 1.00 94.38 81 ILE A C 1
ATOM 669 O O . ILE A 1 81 ? 5.607 -1.452 -11.291 1.00 94.38 81 ILE A O 1
ATOM 673 N N . MET A 1 82 ? 3.393 -1.861 -11.209 1.00 94.62 82 MET A N 1
ATOM 674 C CA . MET A 1 82 ? 3.255 -2.370 -12.578 1.00 94.62 82 MET A CA 1
ATOM 675 C C . MET A 1 82 ? 3.657 -1.316 -13.614 1.00 94.62 82 MET A C 1
ATOM 677 O O . MET A 1 82 ? 4.471 -1.604 -14.490 1.00 94.62 82 MET A O 1
ATOM 681 N N . GLU A 1 83 ? 3.143 -0.093 -13.472 1.00 92.94 83 GLU A N 1
ATOM 682 C CA . GLU A 1 83 ? 3.454 1.044 -14.345 1.00 92.94 83 GLU A CA 1
ATOM 683 C C . GLU A 1 83 ? 4.942 1.402 -14.297 1.00 92.94 83 GLU A C 1
ATOM 685 O O . GLU A 1 83 ? 5.561 1.616 -15.334 1.00 92.94 83 GLU A O 1
ATOM 690 N N . SER A 1 84 ? 5.558 1.373 -13.110 1.00 91.12 84 SER A N 1
ATOM 691 C CA . SER A 1 84 ? 6.984 1.683 -12.940 1.00 91.12 84 SER A CA 1
ATOM 692 C C . SER A 1 84 ? 7.937 0.712 -13.654 1.00 91.12 84 SER A C 1
ATOM 694 O O . SER A 1 84 ? 9.124 1.015 -13.791 1.00 91.12 84 SER A O 1
ATOM 696 N N . MET A 1 85 ? 7.432 -0.456 -14.060 1.00 89.88 85 MET A N 1
ATOM 697 C CA . MET A 1 85 ? 8.164 -1.482 -14.803 1.00 89.88 85 MET A CA 1
ATOM 698 C C . MET A 1 85 ? 7.693 -1.624 -16.252 1.00 89.88 85 MET A C 1
ATOM 700 O O . MET A 1 85 ? 8.157 -2.538 -16.930 1.00 89.88 85 MET A O 1
ATOM 704 N N . ASP A 1 86 ? 6.743 -0.796 -16.697 1.00 92.25 86 ASP A N 1
ATOM 705 C CA . ASP A 1 86 ? 6.079 -0.941 -17.997 1.00 92.25 86 ASP A CA 1
ATOM 706 C C . ASP A 1 86 ? 5.476 -2.352 -18.207 1.00 92.25 86 ASP A C 1
ATOM 708 O O . ASP A 1 86 ? 5.588 -2.971 -19.264 1.00 92.25 86 ASP A O 1
ATOM 712 N N . SER A 1 87 ? 4.867 -2.913 -17.152 1.00 91.81 87 SER A N 1
ATOM 713 C CA . SER A 1 87 ? 4.298 -4.266 -17.160 1.00 91.81 87 SER A CA 1
ATOM 714 C C . SER A 1 87 ? 2.772 -4.247 -17.154 1.00 91.81 87 SER A C 1
ATOM 716 O O . SER A 1 87 ? 2.138 -3.528 -16.383 1.00 91.81 87 SER A O 1
ATOM 718 N N . ASN A 1 88 ? 2.163 -5.117 -17.961 1.00 93.88 88 ASN A N 1
ATOM 719 C CA . ASN A 1 88 ? 0.714 -5.334 -18.029 1.00 93.88 88 ASN A CA 1
ATOM 720 C C . ASN A 1 88 ? 0.299 -6.774 -17.665 1.00 93.88 88 ASN A C 1
ATOM 722 O O . ASN A 1 88 ? -0.822 -7.186 -17.949 1.00 93.88 88 ASN A O 1
ATOM 726 N N . CYS A 1 89 ? 1.193 -7.547 -17.040 1.00 96.38 89 CYS A N 1
ATOM 727 C CA . CYS A 1 89 ? 0.936 -8.944 -16.702 1.00 96.38 89 CYS A CA 1
ATOM 728 C C . CYS A 1 89 ? -0.061 -9.079 -15.536 1.00 96.38 89 CYS A C 1
ATOM 730 O O . CYS A 1 89 ? 0.280 -8.830 -14.376 1.00 96.38 89 CYS A O 1
ATOM 732 N N . ASP A 1 90 ? -1.283 -9.520 -15.835 1.00 96.31 90 ASP A N 1
ATOM 733 C CA . ASP A 1 90 ? -2.351 -9.687 -14.841 1.00 96.31 90 ASP A CA 1
ATOM 734 C C . ASP A 1 90 ? -2.056 -10.773 -13.800 1.00 96.31 90 ASP A C 1
ATOM 736 O O . ASP A 1 90 ? -2.445 -10.644 -12.635 1.00 96.31 90 ASP A O 1
ATOM 740 N N . GLU A 1 91 ? -1.336 -11.825 -14.189 1.00 97.25 91 GLU A N 1
ATOM 741 C CA . GLU A 1 91 ? -0.918 -12.878 -13.264 1.00 97.25 91 GLU A CA 1
ATOM 742 C C . GLU A 1 91 ? 0.060 -12.320 -12.226 1.00 97.25 91 GLU A C 1
ATOM 744 O O . GLU A 1 91 ? -0.147 -12.467 -11.020 1.00 97.25 91 GLU A O 1
ATOM 749 N N . PHE A 1 92 ? 1.073 -11.578 -12.681 1.00 95.06 92 PHE A N 1
ATOM 750 C CA . PHE A 1 92 ? 2.020 -10.925 -11.786 1.00 95.06 92 PHE A CA 1
ATOM 751 C C . PHE A 1 92 ? 1.320 -9.898 -10.884 1.00 95.06 92 PHE A C 1
ATOM 753 O O . PHE A 1 92 ? 1.503 -9.935 -9.668 1.00 95.06 92 PHE A O 1
ATOM 760 N N . ARG A 1 93 ? 0.437 -9.056 -11.440 1.00 96.75 93 ARG A N 1
ATOM 761 C CA . ARG A 1 93 ? -0.396 -8.113 -10.669 1.00 96.75 93 ARG A CA 1
ATOM 762 C C . ARG A 1 93 ? -1.157 -8.818 -9.544 1.00 96.75 93 ARG A C 1
ATOM 764 O O . ARG A 1 93 ? -1.135 -8.361 -8.400 1.00 96.75 93 ARG A O 1
ATOM 771 N N . SER A 1 94 ? -1.812 -9.932 -9.862 1.00 97.62 94 SER A N 1
ATOM 772 C CA . SER A 1 94 ? -2.624 -10.693 -8.908 1.00 97.62 94 SER A CA 1
ATOM 773 C C . SER A 1 94 ? -1.774 -11.271 -7.778 1.00 97.62 94 SER A C 1
ATOM 775 O O . SER A 1 94 ? -2.140 -11.145 -6.607 1.00 97.62 94 SER A O 1
ATOM 777 N N . TYR A 1 95 ? -0.602 -11.824 -8.103 1.00 97.25 95 TYR A N 1
ATOM 778 C CA . TYR A 1 95 ? 0.330 -12.339 -7.100 1.00 97.25 95 TYR A CA 1
ATOM 779 C C . TYR A 1 95 ? 0.900 -11.242 -6.198 1.00 97.25 95 TYR A C 1
ATOM 781 O O . TYR A 1 95 ? 0.981 -11.437 -4.983 1.00 97.25 95 TYR A O 1
ATOM 789 N N . VAL A 1 96 ? 1.250 -10.076 -6.752 1.00 96.75 96 VAL A N 1
ATOM 790 C CA . VAL A 1 96 ? 1.742 -8.941 -5.956 1.00 96.75 96 VAL A CA 1
ATOM 791 C C . VAL A 1 96 ? 0.661 -8.448 -4.996 1.00 96.75 96 VAL A C 1
ATOM 793 O O . VAL A 1 96 ? 0.938 -8.269 -3.809 1.00 96.75 96 VAL A O 1
ATOM 796 N N . LEU A 1 97 ? -0.581 -8.292 -5.469 1.00 98.06 97 LEU A N 1
ATOM 797 C CA . LEU A 1 97 ? -1.698 -7.868 -4.623 1.00 98.06 97 LEU A CA 1
ATOM 798 C C . LEU A 1 97 ? -1.969 -8.882 -3.505 1.00 98.06 97 LEU A C 1
ATOM 800 O O . LEU A 1 97 ? -2.098 -8.493 -2.343 1.00 98.06 97 LEU A O 1
ATOM 804 N N . GLN A 1 98 ? -2.010 -10.176 -3.835 1.00 98.06 98 GLN A N 1
ATOM 805 C CA . GLN A 1 98 ? -2.213 -11.244 -2.856 1.00 98.06 98 GLN A CA 1
ATOM 806 C C . GLN A 1 98 ? -1.125 -11.229 -1.776 1.00 98.06 98 GLN A C 1
ATOM 808 O O . GLN A 1 98 ? -1.427 -11.300 -0.583 1.00 98.06 98 GLN A O 1
ATOM 813 N N . TRP A 1 99 ? 0.141 -11.127 -2.181 1.00 97.44 99 TRP A N 1
ATOM 814 C CA . TRP A 1 99 ? 1.270 -11.116 -1.257 1.00 97.44 99 TRP A CA 1
ATOM 815 C C . TRP A 1 99 ? 1.248 -9.889 -0.335 1.00 97.44 99 TRP A C 1
ATOM 817 O O . TRP A 1 99 ? 1.343 -10.040 0.887 1.00 97.44 99 TRP A O 1
ATOM 827 N N . LEU A 1 100 ? 1.039 -8.690 -0.892 1.00 97.50 100 LEU A N 1
ATOM 828 C CA . LEU A 1 100 ? 0.925 -7.456 -0.107 1.00 97.50 100 LEU A CA 1
ATOM 829 C C . LEU A 1 100 ? -0.238 -7.514 0.881 1.00 97.50 100 LEU A C 1
ATOM 831 O O . LEU A 1 100 ? -0.085 -7.106 2.034 1.00 97.50 100 LEU A O 1
ATOM 835 N N . TYR A 1 101 ? -1.381 -8.049 0.449 1.00 97.75 101 TYR A N 1
ATOM 836 C CA . TYR A 1 101 ? -2.547 -8.216 1.307 1.00 97.75 101 TYR A CA 1
ATOM 837 C C . TYR A 1 101 ? -2.226 -9.087 2.519 1.00 97.75 101 TYR A C 1
ATOM 839 O O . TYR A 1 101 ? -2.512 -8.689 3.646 1.00 97.75 101 TYR A O 1
ATOM 847 N N . ILE A 1 102 ? -1.576 -10.235 2.316 1.00 97.31 102 ILE A N 1
ATOM 848 C CA . ILE A 1 102 ? -1.194 -11.137 3.409 1.00 97.31 102 ILE A CA 1
ATOM 849 C C . ILE A 1 102 ? -0.264 -10.429 4.405 1.00 97.31 102 ILE A C 1
ATOM 851 O O . ILE A 1 102 ? -0.488 -10.508 5.616 1.00 97.31 102 ILE A O 1
ATOM 855 N N . GLU A 1 103 ? 0.763 -9.729 3.922 1.00 96.25 103 GLU A N 1
ATOM 856 C CA . GLU A 1 103 ? 1.726 -9.038 4.787 1.00 96.25 103 GLU A CA 1
ATOM 857 C C . GLU A 1 103 ? 1.087 -7.909 5.599 1.00 96.25 103 GLU A C 1
ATOM 859 O O . GLU A 1 103 ? 1.363 -7.749 6.794 1.00 96.25 103 GLU A O 1
ATOM 864 N N . ILE A 1 104 ? 0.210 -7.132 4.965 1.00 96.69 104 ILE A N 1
ATOM 865 C CA . ILE A 1 104 ? -0.425 -5.980 5.601 1.00 96.69 104 ILE A CA 1
ATOM 866 C C . ILE A 1 104 ? -1.569 -6.406 6.516 1.00 96.69 104 ILE A C 1
ATOM 868 O O . ILE A 1 104 ? -1.686 -5.846 7.604 1.00 96.69 104 ILE A O 1
ATOM 872 N N . MET A 1 105 ? -2.356 -7.425 6.161 1.00 96.44 105 MET A N 1
ATOM 873 C CA . MET A 1 105 ? -3.413 -7.939 7.039 1.00 96.44 105 MET A CA 1
ATOM 874 C C . MET A 1 105 ? -2.856 -8.529 8.325 1.00 96.44 105 MET A C 1
ATOM 876 O O . MET A 1 105 ? -3.369 -8.205 9.389 1.00 96.44 105 MET A O 1
ATOM 880 N N . LYS A 1 106 ? -1.770 -9.312 8.269 1.00 95.31 106 LYS A N 1
ATOM 881 C CA . LYS A 1 106 ? -1.115 -9.823 9.487 1.00 95.31 106 LYS A CA 1
ATOM 882 C C . LYS A 1 106 ? -0.710 -8.685 10.425 1.00 95.31 106 LYS A C 1
ATOM 884 O O . LYS A 1 106 ? -0.933 -8.759 11.629 1.00 95.31 106 LYS A O 1
ATOM 889 N N . TYR A 1 107 ? -0.125 -7.624 9.869 1.00 94.00 107 TYR A N 1
ATOM 890 C CA . TYR A 1 107 ? 0.249 -6.439 10.637 1.00 94.00 107 TYR A CA 1
ATOM 891 C C . TYR A 1 107 ? -0.972 -5.696 11.195 1.00 94.00 107 TYR A C 1
ATOM 893 O O . TYR A 1 107 ? -0.972 -5.281 12.352 1.00 94.00 107 TYR A O 1
ATOM 901 N N . PHE A 1 108 ? -2.008 -5.521 10.380 1.00 93.44 108 PHE A N 1
ATOM 902 C CA . PHE A 1 108 ? -3.230 -4.834 10.771 1.00 93.44 108 PHE A CA 1
ATOM 903 C C . PHE A 1 108 ? -3.985 -5.590 11.874 1.00 93.44 108 PHE A C 1
ATOM 905 O O . PHE A 1 108 ? -4.353 -4.985 12.880 1.00 93.44 108 PHE A O 1
ATOM 912 N N . ASP A 1 109 ? -4.135 -6.908 11.742 1.00 92.81 109 ASP A N 1
ATOM 913 C CA . ASP A 1 109 ? -4.771 -7.769 12.740 1.00 92.81 109 ASP A CA 1
ATOM 914 C C . ASP A 1 109 ? -3.981 -7.774 14.074 1.00 92.81 109 ASP A C 1
ATOM 916 O O . ASP A 1 109 ? -4.569 -7.728 15.160 1.00 92.81 109 ASP A O 1
ATOM 920 N N . ASP A 1 110 ? -2.642 -7.730 14.030 1.00 91.50 110 ASP A N 1
ATOM 921 C CA . ASP A 1 110 ? -1.791 -7.543 15.221 1.00 91.50 110 ASP A CA 1
ATOM 922 C C . ASP A 1 110 ? -1.986 -6.161 15.876 1.00 91.50 110 ASP A C 1
ATOM 924 O O . ASP A 1 110 ? -2.042 -6.032 17.101 1.00 91.50 110 ASP A O 1
ATOM 928 N N . LEU A 1 111 ? -2.136 -5.104 15.071 1.00 89.00 111 LEU A N 1
ATOM 929 C CA . LEU A 1 111 ? -2.378 -3.753 15.578 1.00 89.00 111 LEU A CA 1
ATOM 930 C C . LEU A 1 111 ? -3.720 -3.624 16.304 1.00 89.00 111 LEU A C 1
ATOM 932 O O . LEU A 1 111 ? -3.774 -2.968 17.347 1.00 89.00 111 LEU A O 1
ATOM 936 N N . ILE A 1 112 ? -4.791 -4.195 15.746 1.00 87.38 112 ILE A N 1
ATOM 937 C CA . ILE A 1 112 ? -6.140 -4.096 16.323 1.00 87.38 112 ILE A CA 1
ATOM 938 C C . ILE A 1 112 ? -6.315 -5.021 17.532 1.00 87.38 112 ILE A C 1
ATOM 940 O O . ILE A 1 112 ? -7.031 -4.661 18.462 1.00 87.38 112 ILE A O 1
ATOM 944 N N . SER A 1 113 ? -5.642 -6.178 17.561 1.00 85.44 113 SER A N 1
ATOM 945 C CA . SER A 1 113 ? -5.693 -7.103 18.704 1.00 85.44 113 SER A CA 1
ATOM 946 C C . SER A 1 113 ? -4.962 -6.558 19.931 1.00 85.44 113 SER A C 1
ATOM 948 O O . SER A 1 113 ? -5.458 -6.709 21.039 1.00 85.44 113 SER A O 1
ATOM 950 N N . LYS A 1 114 ? -3.838 -5.854 19.739 1.00 73.25 114 LYS A N 1
ATOM 951 C CA . LYS A 1 114 ? -3.087 -5.157 20.806 1.00 73.25 114 LYS A CA 1
ATOM 952 C C . LYS A 1 114 ? -3.659 -3.784 21.183 1.00 73.25 114 LYS A C 1
ATOM 954 O O . LYS A 1 114 ? -3.111 -3.109 22.053 1.00 73.25 114 LYS A O 1
ATOM 959 N N . GLY A 1 115 ? -4.652 -3.306 20.433 1.00 59.19 115 GLY A N 1
ATOM 960 C CA . GLY A 1 115 ? -5.350 -2.039 20.668 1.00 59.19 115 GLY A CA 1
ATOM 961 C C . GLY A 1 115 ? -6.619 -2.176 21.513 1.00 59.19 115 GLY A C 1
ATOM 962 O O . GLY A 1 115 ? -7.228 -1.152 21.821 1.00 59.19 115 GLY A O 1
ATOM 963 N N . LYS A 1 116 ? -7.002 -3.412 21.850 1.00 45.97 116 LYS A N 1
ATOM 964 C CA . LYS A 1 116 ? -7.963 -3.766 22.900 1.00 45.97 116 LYS A CA 1
ATOM 965 C C . LYS A 1 116 ? -7.208 -4.077 24.187 1.00 45.97 116 LYS A C 1
ATOM 967 O O . LYS A 1 116 ? -7.796 -3.823 25.257 1.00 45.97 116 LYS A O 1
#

Sequence (116 aa):
MKYKHIKFEITNHDIYFCYGFKNFKKVQKKLGFNYDVSKYGGATAFNEETKQIVIGVDKYDDIYEVKALIVHELSHCVTVIMESMDSNCDEFRSYVLQWLYIEIMKYFDDLISKGK